Protein AF-A0AAD3R927-F1 (afdb_monomer)

Foldseek 3Di:
DDAPVRLLVVLVVLLVVVPVVVVVCVVPPVPPADPQLVVLVVLLVVLVVLSVVLSVVVVVCVVVVNPDGSVPCVVVSVVSVVSNVVSVVSNVVSVVVSVVVVVVVVVVVVVVVVVVVVVVVVVVVVVVVVVVVVVVVVVVVVVVVVVVVVVVVVVVVVVVVVVD

Sequence (164 aa):
MKNNDQQCPHTLQRLKALEKPVLLVKQKTADQLSPDVNEALEKLNRTVILAGELIKKIMEAHQLNQMVKSSDYKSEFDSLNKSLTDAFVTLSVALHVHQERMLEVQEIKLEEQEKKLGEQEIQLAKQERRLAEQEDKLTEQEDILQRVESKLDNESRAYYCVLQ

pLDDT: mean 86.21, std 11.98, range [38.12, 98.25]

Organism: Lates japonicus (NCBI:txid270547)

InterPro domains:
  IPR036537 Adaptor protein Cbl, N-terminal domain superfamily [G3DSA:1.20.930.20] (1-97)
  IPR054000 Mixed lineage kinase domain-like, N-terminal domain [PF22215] (1-114)
  IPR059179 MLKL-like, MCAfunc domain [cd21037] (1-120)

Mean predicted aligned error: 10.38 Å

Secondary structure (DSSP, 8-state):
---HHHHHHHHHHHHHHHHHHHHHHHHHHTTT--HHHHHHHHHHHHHHHHHHHHHHHHHHHHHTT----TTSSHHHHHHHHHHHHHHHHHHHHHHHHHHHHHHHHHHHHHHHHHHHHHHHHHHHHHHHHHHHHHHHHHHHHHHHHHHHHHHHHHHHHHHHHH--

Radius of gyration: 41.56 Å; Cα contacts (8 Å, |Δi|>4): 44; chains: 1; bounding box: 66×30×132 Å

Nearest PDB structures (foldseek):
  8i21-assembly1_A  TM=3.570E-01  e=4.832E+00  Saccharomyces cerevisiae S288C

Structure (mmCIF, N/CA/C/O backbone):
data_AF-A0AAD3R927-F1
#
_entry.id   AF-A0AAD3R927-F1
#
loop_
_atom_site.group_PDB
_atom_site.id
_atom_site.type_symbol
_atom_site.label_atom_id
_atom_site.label_alt_id
_atom_site.label_comp_id
_atom_site.label_asym_id
_atom_site.label_entity_id
_atom_site.label_seq_id
_atom_site.pdbx_PDB_ins_code
_atom_site.Cartn_x
_atom_site.Cartn_y
_atom_site.Cartn_z
_atom_site.occupancy
_atom_site.B_iso_or_equiv
_atom_site.auth_seq_id
_atom_site.auth_comp_id
_atom_site.auth_asym_id
_atom_site.auth_atom_id
_atom_site.pdbx_PDB_model_num
ATOM 1 N N . MET A 1 1 ? -8.352 7.234 44.963 1.00 38.12 1 MET A N 1
ATOM 2 C CA . MET A 1 1 ? -9.411 6.236 44.689 1.00 38.12 1 MET A CA 1
ATOM 3 C C . MET A 1 1 ? -10.386 6.875 43.713 1.00 38.12 1 MET A C 1
ATOM 5 O O . MET A 1 1 ? -10.922 7.917 44.055 1.00 38.12 1 MET A O 1
ATOM 9 N N . LYS A 1 2 ? -10.528 6.357 42.485 1.00 44.62 2 LYS A N 1
ATOM 10 C CA . LYS A 1 2 ? -11.493 6.900 41.512 1.00 44.62 2 LYS A CA 1
ATOM 11 C C . LYS A 1 2 ? -12.870 6.305 41.828 1.00 44.62 2 LYS A C 1
ATOM 13 O O . LYS A 1 2 ? -12.973 5.087 41.921 1.00 44.62 2 LYS A O 1
ATOM 18 N N . ASN A 1 3 ? -13.872 7.152 42.062 1.00 56.56 3 ASN A N 1
ATOM 19 C CA . ASN A 1 3 ? -15.258 6.729 42.300 1.00 56.56 3 ASN A CA 1
ATOM 20 C C . ASN A 1 3 ? -15.895 6.254 40.976 1.00 56.56 3 ASN A C 1
ATOM 22 O O . ASN A 1 3 ? -15.392 6.610 39.905 1.00 56.56 3 ASN A O 1
ATOM 26 N N . ASN A 1 4 ? -17.015 5.520 41.022 1.00 54.91 4 ASN A N 1
ATOM 27 C CA . ASN A 1 4 ? -17.782 5.149 39.815 1.00 54.91 4 ASN A CA 1
ATOM 28 C C . ASN A 1 4 ? -18.118 6.388 38.961 1.00 54.91 4 ASN A C 1
ATOM 30 O O . ASN A 1 4 ? -18.025 6.343 37.733 1.00 54.91 4 ASN A O 1
ATOM 34 N N . ASP A 1 5 ? -18.363 7.524 39.624 1.00 60.94 5 ASP A N 1
ATOM 35 C CA . ASP A 1 5 ? -18.614 8.839 39.019 1.00 60.94 5 ASP A CA 1
ATOM 36 C C . ASP A 1 5 ? -17.468 9.347 38.129 1.00 60.94 5 ASP A C 1
ATOM 38 O O . ASP A 1 5 ? -17.684 10.197 37.275 1.00 60.94 5 ASP A O 1
ATOM 42 N N . GLN A 1 6 ? -16.243 8.836 38.300 1.00 69.38 6 GLN A N 1
ATOM 43 C CA . GLN A 1 6 ? -15.086 9.168 37.461 1.00 69.38 6 GLN A CA 1
ATOM 44 C C . GLN A 1 6 ? -14.745 8.069 36.442 1.00 69.38 6 GLN A C 1
ATOM 46 O O . GLN A 1 6 ? -14.165 8.375 35.399 1.00 69.38 6 GLN A O 1
ATOM 51 N N . GLN A 1 7 ? -15.094 6.801 36.704 1.00 71.81 7 GLN A N 1
ATOM 52 C CA . GLN A 1 7 ? -14.808 5.686 35.787 1.00 71.81 7 GLN A CA 1
ATOM 53 C C . GLN A 1 7 ? -15.751 5.661 34.575 1.00 71.81 7 GLN A C 1
ATOM 55 O O . GLN A 1 7 ? -15.286 5.421 33.455 1.00 71.81 7 GLN A O 1
ATOM 60 N N . CYS A 1 8 ? -17.034 5.990 34.760 1.00 74.44 8 CYS A N 1
ATOM 61 C CA . CYS A 1 8 ? -17.994 6.106 33.657 1.00 74.44 8 CYS A CA 1
ATOM 62 C C . CYS A 1 8 ? -17.605 7.211 32.652 1.00 74.44 8 CYS A C 1
ATOM 64 O O . CYS A 1 8 ? -17.442 6.891 31.472 1.00 74.44 8 CYS A O 1
ATOM 66 N N . PRO A 1 9 ? -17.367 8.478 33.062 1.00 79.25 9 PRO A N 1
ATOM 67 C CA . PRO A 1 9 ? -16.967 9.533 32.126 1.00 79.25 9 PRO A CA 1
ATOM 68 C C . PRO A 1 9 ? -15.657 9.232 31.396 1.00 79.25 9 PRO A C 1
ATOM 70 O O . PRO A 1 9 ? -15.544 9.501 30.202 1.00 79.25 9 PRO A O 1
ATOM 73 N N . HIS A 1 10 ? -14.683 8.636 32.088 1.00 80.94 10 HIS A N 1
ATOM 74 C CA . HIS A 1 10 ? -13.406 8.257 31.486 1.00 80.94 10 HIS A CA 1
ATOM 75 C C . HIS A 1 10 ? -13.577 7.172 30.414 1.00 80.94 10 HIS A C 1
ATOM 77 O O . HIS A 1 10 ? -13.033 7.284 29.316 1.00 80.94 10 HIS A O 1
ATOM 83 N N . THR A 1 11 ? -14.370 6.137 30.701 1.00 80.19 11 THR A N 1
ATOM 84 C CA . THR A 1 11 ? -14.690 5.086 29.724 1.00 80.19 11 THR A CA 1
ATOM 85 C C . THR A 1 11 ? -15.444 5.676 28.531 1.00 80.19 11 THR A C 1
ATOM 87 O O . THR A 1 11 ? -15.089 5.403 27.388 1.00 80.19 11 THR A O 1
ATOM 90 N N . LEU A 1 12 ? -16.400 6.578 28.773 1.00 81.44 12 LEU A N 1
ATOM 91 C CA . LEU A 1 12 ? -17.144 7.271 27.720 1.00 81.44 12 LEU A CA 1
ATOM 92 C C . LEU A 1 12 ? -16.228 8.109 26.811 1.00 81.44 12 LEU A C 1
ATOM 94 O O . LEU A 1 12 ? -16.381 8.089 25.592 1.00 81.44 12 LEU A O 1
ATOM 98 N N . GLN A 1 13 ? -15.258 8.828 27.384 1.00 85.25 13 GLN A N 1
ATOM 99 C CA . GLN A 1 13 ? -14.263 9.578 26.612 1.00 85.25 13 GLN A CA 1
ATOM 100 C C . GLN A 1 13 ? -13.411 8.657 25.733 1.00 85.25 13 GLN A C 1
ATOM 102 O O . GLN A 1 13 ? -13.182 8.980 24.568 1.00 85.25 13 GLN A O 1
ATOM 107 N N . ARG A 1 14 ? -12.983 7.499 26.254 1.00 85.00 14 ARG A N 1
ATOM 108 C CA . ARG A 1 14 ? -12.236 6.502 25.469 1.00 85.00 14 ARG A CA 1
ATOM 109 C C . ARG A 1 14 ? -13.072 5.950 24.317 1.00 85.00 14 ARG A C 1
ATOM 111 O O . ARG A 1 14 ? -12.576 5.887 23.199 1.00 85.00 14 ARG A O 1
ATOM 118 N N . LEU A 1 15 ? -14.340 5.618 24.561 1.00 86.00 15 LEU A N 1
ATOM 119 C CA . LEU A 1 15 ? -15.257 5.154 23.515 1.00 86.00 15 LEU A CA 1
ATOM 120 C C . LEU A 1 15 ? -15.453 6.214 22.421 1.00 86.00 15 LEU A C 1
ATOM 122 O O . LEU A 1 15 ? -15.347 5.897 21.240 1.00 86.00 15 LEU A O 1
ATOM 126 N N . LYS A 1 16 ? -15.632 7.488 22.797 1.00 86.38 16 LYS A N 1
ATOM 127 C CA . LYS A 1 16 ? -15.696 8.603 21.834 1.00 86.38 16 LYS A CA 1
ATOM 128 C C . LYS A 1 16 ? -14.406 8.761 21.028 1.00 86.38 16 LYS A C 1
ATOM 130 O O . LYS A 1 16 ? -14.454 9.068 19.842 1.00 86.38 16 LYS A O 1
ATOM 135 N N . ALA A 1 17 ? -13.245 8.555 21.646 1.00 86.19 17 ALA A N 1
ATOM 136 C CA . ALA A 1 17 ? -11.967 8.625 20.942 1.00 86.19 17 ALA A CA 1
ATOM 137 C C . ALA A 1 17 ? -11.801 7.497 19.906 1.00 86.19 17 ALA A C 1
ATOM 139 O O . ALA A 1 17 ? -11.157 7.716 18.883 1.00 86.19 17 ALA A O 1
ATOM 140 N N . LEU A 1 18 ? -12.403 6.324 20.142 1.00 86.25 18 LEU A N 1
ATOM 141 C CA . LEU A 1 18 ? -12.379 5.176 19.224 1.00 86.25 18 LEU A CA 1
ATOM 142 C C . LEU A 1 18 ? -13.294 5.346 18.004 1.00 86.25 18 LEU A C 1
ATOM 144 O O . LEU A 1 18 ? -13.059 4.718 16.974 1.00 86.25 18 LEU A O 1
ATOM 148 N N . GLU A 1 19 ? -14.298 6.218 18.083 1.00 85.94 19 GLU A N 1
ATOM 149 C CA . GLU A 1 19 ? -15.268 6.440 17.009 1.00 85.94 19 GLU A CA 1
ATOM 150 C C . GLU A 1 19 ? -14.600 6.922 15.712 1.00 85.94 19 GLU A C 1
ATOM 152 O O . GLU A 1 19 ? -14.816 6.349 14.644 1.00 85.94 19 GLU A O 1
ATOM 157 N N . LYS A 1 20 ? -13.726 7.934 15.805 1.00 85.56 20 LYS A N 1
ATOM 158 C CA . LYS A 1 20 ? -13.037 8.499 14.633 1.00 85.56 20 LYS A CA 1
ATOM 159 C C . LYS A 1 20 ? -12.143 7.469 13.919 1.00 85.56 20 LYS A C 1
ATOM 161 O O . LYS A 1 20 ? -12.322 7.302 12.713 1.00 85.56 20 LYS A O 1
ATOM 166 N N . PRO A 1 21 ? -11.216 6.761 14.601 1.00 82.19 21 PRO A N 1
ATOM 167 C CA . PRO A 1 21 ? -10.418 5.709 13.973 1.00 82.19 21 PRO A CA 1
ATOM 168 C C . PRO A 1 21 ? -11.265 4.616 13.316 1.00 82.19 21 PRO A C 1
ATOM 170 O O . PRO A 1 21 ? -11.000 4.252 12.174 1.00 82.19 21 PRO A O 1
ATOM 173 N N . VAL A 1 22 ? -12.311 4.125 13.989 1.00 83.50 22 VAL A N 1
ATOM 174 C CA . VAL A 1 22 ? -13.161 3.048 13.453 1.00 83.50 22 VAL A CA 1
ATOM 175 C C . VAL A 1 22 ? -13.932 3.501 12.209 1.00 83.50 22 VAL A C 1
ATOM 177 O O . VAL A 1 22 ? -14.042 2.742 11.246 1.00 83.50 22 VAL A O 1
ATOM 180 N N . LEU A 1 23 ? -14.425 4.744 12.180 1.00 84.94 23 LEU A N 1
ATOM 181 C CA . LEU A 1 23 ? -15.083 5.307 10.995 1.00 84.94 23 LEU A CA 1
ATOM 182 C C . LEU A 1 23 ? -14.130 5.423 9.804 1.00 84.94 23 LEU A C 1
ATOM 184 O O . LEU A 1 23 ? -14.507 5.066 8.687 1.00 84.94 23 LEU A O 1
ATOM 188 N N . LEU A 1 24 ? -12.895 5.870 10.039 1.00 82.38 24 LEU A N 1
ATOM 189 C CA . LEU A 1 24 ? -11.874 5.951 8.993 1.00 82.38 24 LEU A CA 1
ATOM 190 C C . LEU A 1 24 ? -11.563 4.569 8.407 1.00 82.38 24 LEU A C 1
ATOM 192 O O . LEU A 1 24 ? -11.492 4.427 7.187 1.00 82.38 24 LEU A O 1
ATOM 196 N N . VAL A 1 25 ? -11.451 3.546 9.259 1.00 81.62 25 VAL A N 1
ATOM 197 C CA . VAL A 1 25 ? -11.241 2.155 8.827 1.00 81.62 25 VAL A CA 1
ATOM 198 C C . VAL A 1 25 ? -12.453 1.609 8.060 1.00 81.62 25 VAL A C 1
ATOM 200 O O . VAL A 1 25 ? -12.283 0.851 7.113 1.00 81.62 25 VAL A O 1
ATOM 203 N N . LYS A 1 26 ? -13.686 2.014 8.374 1.00 77.75 26 LYS A N 1
ATOM 204 C CA . LYS A 1 26 ? -14.848 1.632 7.550 1.00 77.75 26 LYS A CA 1
ATOM 205 C C . LYS A 1 26 ? -14.847 2.298 6.173 1.00 77.75 26 LYS A C 1
ATOM 207 O O . LYS A 1 26 ? -15.169 1.644 5.188 1.00 77.75 26 LYS A O 1
ATOM 212 N N . GLN A 1 27 ? -14.497 3.581 6.096 1.00 76.31 27 GLN A N 1
ATOM 213 C CA . GLN A 1 27 ? -14.576 4.357 4.852 1.00 76.31 27 GLN A CA 1
ATOM 214 C C . GLN A 1 27 ? -13.477 4.018 3.844 1.00 76.31 27 GLN A C 1
ATOM 216 O O . GLN A 1 27 ? -13.733 4.023 2.645 1.00 76.31 27 GLN A O 1
ATOM 221 N N . LYS A 1 28 ? -12.254 3.745 4.309 1.00 67.56 28 LYS A N 1
ATOM 222 C CA . LYS A 1 28 ? -11.109 3.503 3.418 1.00 67.56 28 LYS A CA 1
ATOM 223 C C . LYS A 1 28 ? -11.011 2.073 2.886 1.00 67.56 28 LYS A C 1
ATOM 225 O O . LYS A 1 28 ? -10.191 1.838 2.006 1.00 67.56 28 LYS A O 1
ATOM 230 N N . THR A 1 29 ? -11.778 1.124 3.428 1.00 60.84 29 THR A N 1
ATOM 231 C CA . THR A 1 29 ? -11.258 -0.252 3.493 1.00 60.84 29 THR A CA 1
ATOM 232 C C . THR A 1 29 ? -12.295 -1.377 3.400 1.00 60.84 29 THR A C 1
ATOM 234 O O . THR A 1 29 ? -11.923 -2.535 3.542 1.00 60.84 29 THR A O 1
ATOM 237 N N . ALA A 1 30 ? -13.572 -1.103 3.109 1.00 54.62 30 ALA A N 1
ATOM 238 C CA . ALA A 1 30 ? -14.620 -2.138 3.137 1.00 54.62 30 ALA A CA 1
ATOM 239 C C . ALA A 1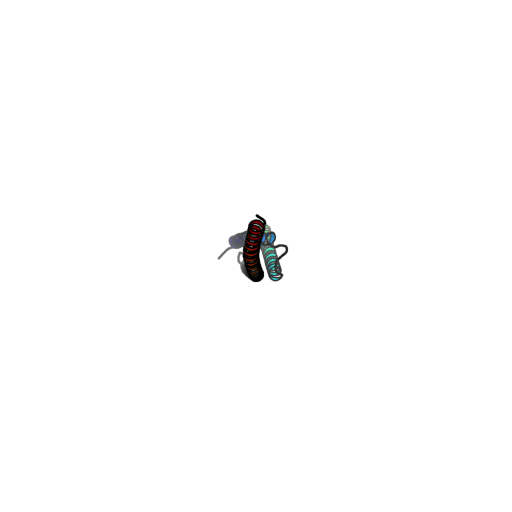 30 ? -14.344 -3.380 2.250 1.00 54.62 30 ALA A C 1
ATOM 241 O O . ALA A 1 30 ? -14.744 -4.474 2.635 1.00 54.62 30 ALA A O 1
ATOM 242 N N . ASP A 1 31 ? -13.586 -3.242 1.154 1.00 59.28 31 ASP A N 1
ATOM 243 C CA . ASP A 1 31 ? -13.359 -4.331 0.187 1.00 59.28 31 ASP A CA 1
ATOM 244 C C . ASP A 1 31 ? -11.925 -4.916 0.186 1.00 59.28 31 ASP A C 1
ATOM 246 O O . ASP A 1 31 ? -11.620 -5.788 -0.625 1.00 59.28 31 ASP A O 1
ATOM 250 N N . GLN A 1 32 ? -11.019 -4.458 1.066 1.00 71.31 32 GLN A N 1
ATOM 251 C CA . GLN A 1 32 ? -9.591 -4.860 1.046 1.00 71.31 32 GLN A CA 1
ATOM 252 C C . GLN A 1 32 ? -8.989 -5.242 2.409 1.00 71.31 32 GLN A C 1
ATOM 254 O O . GLN A 1 32 ? -7.806 -5.580 2.476 1.00 71.31 32 GLN A O 1
ATOM 259 N N . LEU A 1 33 ? -9.759 -5.208 3.501 1.00 77.81 33 LEU A N 1
ATOM 260 C CA . LEU A 1 33 ? -9.221 -5.536 4.826 1.00 77.81 33 LEU A CA 1
ATOM 261 C C . LEU A 1 33 ? -8.783 -6.995 4.929 1.00 77.81 33 LEU A C 1
ATOM 263 O O . LEU A 1 33 ? -9.501 -7.908 4.516 1.00 77.81 33 LEU A O 1
ATOM 267 N N . SER A 1 34 ? -7.618 -7.212 5.550 1.00 84.38 34 SER A N 1
ATOM 268 C CA . SER A 1 34 ? -7.177 -8.568 5.865 1.00 84.38 34 SER A CA 1
ATOM 269 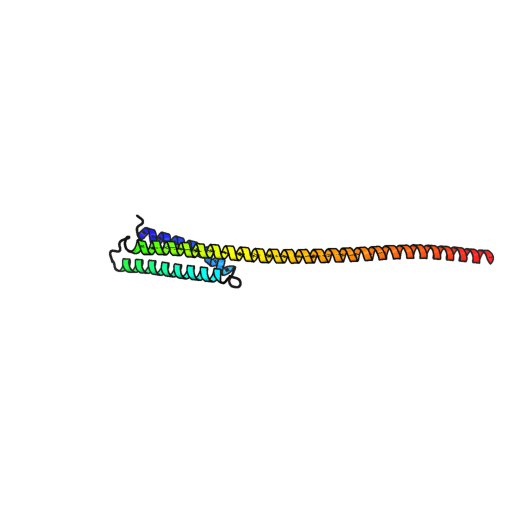C C . SER A 1 34 ? -8.129 -9.225 6.879 1.00 84.38 34 SER A C 1
ATOM 271 O O . SER A 1 34 ? -8.745 -8.529 7.699 1.00 84.38 34 SER A O 1
ATOM 273 N N . PRO A 1 35 ? -8.223 -10.567 6.875 1.00 87.12 35 PRO A N 1
ATOM 274 C CA . PRO A 1 35 ? -8.957 -11.311 7.895 1.00 87.12 35 PRO A CA 1
ATOM 275 C C . PRO A 1 35 ? -8.555 -10.921 9.324 1.00 87.12 35 PRO A C 1
ATOM 277 O O . PRO A 1 35 ? -9.426 -10.784 10.178 1.00 87.12 35 PRO A O 1
ATOM 280 N N . ASP A 1 36 ? -7.267 -10.654 9.559 1.00 87.69 36 ASP A N 1
ATOM 281 C CA . ASP A 1 36 ? -6.731 -10.282 10.875 1.00 87.69 36 ASP A CA 1
ATOM 282 C C . ASP A 1 36 ? -7.264 -8.921 11.351 1.00 87.69 36 ASP A C 1
ATOM 284 O O . ASP A 1 36 ? -7.603 -8.751 12.524 1.00 87.69 36 ASP A O 1
ATOM 288 N N . VAL A 1 37 ? -7.388 -7.945 10.439 1.00 89.12 37 VAL A N 1
ATOM 289 C CA . VAL A 1 37 ? -7.966 -6.631 10.768 1.00 89.12 37 VAL A CA 1
ATOM 290 C C . VAL A 1 37 ? -9.456 -6.762 11.070 1.00 89.12 37 VAL A C 1
ATOM 292 O O . VAL A 1 37 ? -9.942 -6.158 12.028 1.00 89.12 37 VAL A O 1
ATOM 295 N N . ASN A 1 38 ? -10.176 -7.578 10.297 1.00 88.19 38 ASN A N 1
ATOM 296 C CA . ASN A 1 38 ? -11.593 -7.846 10.538 1.00 88.19 38 ASN A CA 1
ATOM 297 C C . ASN A 1 38 ? -11.813 -8.554 11.882 1.00 88.19 38 ASN A C 1
ATOM 299 O O . ASN A 1 38 ? -12.692 -8.159 12.646 1.00 88.19 38 ASN A O 1
ATOM 303 N N . GLU A 1 39 ? -10.978 -9.536 12.228 1.00 90.69 39 GLU A N 1
ATOM 304 C CA . GLU A 1 39 ? -11.029 -10.199 13.533 1.00 90.69 39 GLU A CA 1
ATOM 305 C C . GLU A 1 39 ? -10.757 -9.212 14.681 1.00 90.69 39 GLU A C 1
ATOM 307 O O . GLU A 1 39 ? -11.456 -9.222 15.701 1.00 90.69 39 GLU A O 1
ATOM 312 N N . ALA A 1 40 ? -9.773 -8.323 14.523 1.00 90.62 40 ALA A N 1
ATOM 313 C CA . ALA A 1 40 ? -9.462 -7.304 15.520 1.00 90.62 40 ALA A CA 1
ATOM 314 C C . ALA A 1 40 ? -10.593 -6.268 15.682 1.00 90.62 40 ALA A C 1
ATOM 316 O O . ALA A 1 40 ? -10.915 -5.880 16.808 1.00 90.62 40 ALA A O 1
ATOM 317 N N . LEU A 1 41 ? -11.237 -5.860 14.582 1.00 90.06 41 LEU A N 1
ATOM 318 C CA . LEU A 1 41 ? -12.419 -4.991 14.600 1.00 90.06 41 LEU A CA 1
ATOM 319 C C . LEU A 1 41 ? -13.599 -5.653 15.314 1.00 90.06 41 LEU A C 1
ATOM 321 O O . LEU A 1 41 ? -14.244 -5.011 16.142 1.00 90.06 41 LEU A O 1
ATOM 325 N N . GLU A 1 42 ? -13.856 -6.933 15.049 1.00 89.94 42 GLU A N 1
ATOM 326 C CA . GLU A 1 42 ? -14.898 -7.708 15.729 1.00 89.94 42 GLU A CA 1
ATOM 327 C C . GLU A 1 42 ? -14.638 -7.806 17.240 1.00 89.94 42 GLU A C 1
ATOM 329 O O . GLU A 1 42 ? -15.541 -7.577 18.050 1.00 89.94 42 GLU A O 1
ATOM 334 N N . LYS A 1 43 ? -13.390 -8.069 17.652 1.00 91.50 43 LYS A N 1
ATOM 335 C CA . LYS A 1 43 ? -12.995 -8.072 19.075 1.00 91.50 43 LYS A CA 1
ATOM 336 C C . LYS A 1 43 ? -13.200 -6.705 19.733 1.00 91.50 43 LYS A C 1
ATOM 338 O O . LYS A 1 43 ? -13.716 -6.634 20.855 1.00 91.50 43 LYS A O 1
ATOM 343 N N . LEU A 1 44 ? -12.848 -5.620 19.041 1.00 91.69 44 LEU A N 1
ATOM 344 C CA . LEU A 1 44 ? -13.081 -4.262 19.530 1.00 91.69 44 LEU A CA 1
ATOM 345 C C . LEU A 1 44 ? -14.581 -3.974 19.665 1.00 91.69 44 LEU A C 1
ATOM 347 O O . LEU A 1 44 ? -15.009 -3.489 20.710 1.00 91.69 44 LEU A O 1
ATOM 351 N N . ASN A 1 45 ? -15.383 -4.337 18.662 1.00 90.50 45 ASN A N 1
ATOM 352 C CA . ASN A 1 45 ? -16.833 -4.149 18.664 1.00 90.50 45 ASN A CA 1
ATOM 353 C C . ASN A 1 45 ? -17.497 -4.867 19.851 1.00 90.50 45 ASN A C 1
ATOM 355 O O . ASN A 1 45 ? -18.247 -4.253 20.608 1.00 90.50 45 ASN A O 1
ATOM 359 N N . ARG A 1 46 ? -17.141 -6.136 20.093 1.00 91.44 46 ARG A N 1
ATOM 360 C CA . ARG A 1 46 ? -17.617 -6.895 21.266 1.00 91.44 46 ARG A CA 1
ATOM 361 C C . ARG A 1 46 ? -17.269 -6.198 22.579 1.00 91.44 46 ARG A C 1
ATOM 363 O O . ARG A 1 46 ? -18.114 -6.089 23.460 1.00 91.44 46 ARG A O 1
ATOM 370 N N . THR A 1 47 ? -16.048 -5.683 22.699 1.00 90.38 47 THR A N 1
ATOM 371 C CA . THR A 1 47 ? -15.608 -4.982 23.915 1.00 90.38 47 THR A CA 1
ATOM 372 C C . THR A 1 47 ? -16.365 -3.668 24.128 1.00 90.38 47 THR A C 1
ATOM 374 O O . THR A 1 47 ? -16.711 -3.325 25.258 1.00 90.38 47 THR A O 1
ATOM 377 N N . VAL A 1 48 ? -16.667 -2.938 23.052 1.00 89.25 48 VAL A N 1
ATOM 378 C CA . VAL A 1 48 ? -17.484 -1.716 23.105 1.00 89.25 48 VAL A CA 1
ATOM 379 C C . VAL A 1 48 ? -18.927 -2.027 23.517 1.00 89.25 48 VAL A C 1
ATOM 381 O O . VAL A 1 48 ? -19.493 -1.291 24.325 1.00 89.25 48 VAL A O 1
ATOM 384 N N . ILE A 1 49 ? -19.506 -3.131 23.032 1.00 89.56 49 ILE A N 1
ATOM 385 C CA . ILE A 1 49 ? -20.839 -3.593 23.451 1.00 89.56 49 ILE A CA 1
ATOM 386 C C . ILE A 1 49 ? -20.850 -3.899 24.955 1.00 89.56 49 ILE A C 1
ATOM 388 O O . ILE A 1 49 ? -21.686 -3.352 25.675 1.00 89.56 49 ILE A O 1
ATOM 392 N N . LEU A 1 50 ? -19.866 -4.662 25.449 1.00 89.81 50 LEU A N 1
ATOM 393 C CA . LEU A 1 50 ? -19.715 -4.951 26.883 1.00 89.81 50 LEU A CA 1
ATOM 394 C C . LEU A 1 50 ? -19.571 -3.670 27.723 1.00 89.81 50 LEU A C 1
ATOM 396 O O . LEU A 1 50 ? -20.125 -3.575 28.818 1.00 89.81 50 LEU A O 1
ATOM 400 N N . ALA A 1 51 ? -18.865 -2.655 27.209 1.00 88.38 51 ALA A N 1
ATOM 401 C CA . ALA A 1 51 ? -18.766 -1.355 27.870 1.00 88.38 51 ALA A CA 1
ATOM 402 C C . ALA A 1 51 ? -20.132 -0.667 28.004 1.00 88.38 51 ALA A C 1
ATOM 404 O O . ALA A 1 51 ? -20.449 -0.116 29.060 1.00 88.38 51 ALA A O 1
ATOM 405 N N . GLY A 1 52 ? -20.942 -0.703 26.942 1.00 87.00 52 GLY A N 1
ATOM 406 C CA . GLY A 1 52 ? -22.296 -0.151 26.943 1.00 87.00 52 GLY A CA 1
ATOM 407 C C . GLY A 1 52 ? -23.220 -0.865 27.930 1.00 87.00 52 GLY A C 1
ATOM 408 O O . GLY A 1 52 ? -23.945 -0.207 28.676 1.00 87.00 52 GLY A O 1
ATOM 409 N N . GLU A 1 53 ? -23.152 -2.196 27.987 1.00 88.69 53 GLU A N 1
ATOM 410 C CA . GLU A 1 53 ? -23.923 -3.015 28.930 1.00 88.69 53 GLU A CA 1
ATOM 411 C C . GLU A 1 53 ? -23.553 -2.719 30.389 1.00 88.69 53 GLU A C 1
ATOM 413 O O . GLU A 1 53 ? -24.443 -2.538 31.223 1.00 88.69 53 GLU A O 1
ATOM 418 N N . LEU A 1 54 ? -22.256 -2.589 30.694 1.00 86.19 54 LEU A N 1
ATOM 419 C CA . LEU A 1 54 ? -21.785 -2.241 32.037 1.00 86.19 54 LEU A CA 1
ATOM 420 C C . LEU A 1 54 ? -22.290 -0.858 32.476 1.00 86.19 54 LEU A C 1
ATOM 422 O O . LEU A 1 54 ? -22.793 -0.701 33.589 1.00 86.19 54 LEU A O 1
ATOM 426 N N . ILE A 1 55 ? -22.201 0.141 31.592 1.00 83.56 55 ILE A N 1
ATOM 427 C CA . ILE A 1 55 ? -22.705 1.495 31.869 1.00 83.56 55 ILE A CA 1
ATOM 428 C C . ILE A 1 55 ? -24.219 1.462 32.110 1.00 83.56 55 ILE A C 1
ATOM 430 O O . ILE A 1 55 ? -24.697 2.067 33.071 1.00 83.56 55 ILE A O 1
ATOM 434 N N . LYS A 1 56 ? -24.971 0.719 31.288 1.00 86.25 56 LYS A N 1
ATOM 435 C CA . LYS A 1 56 ? -26.423 0.562 31.441 1.00 86.25 56 LYS A CA 1
ATOM 436 C C . LYS A 1 56 ? -26.786 -0.062 32.792 1.00 86.25 56 LYS A C 1
ATOM 438 O O . LYS A 1 56 ? -27.623 0.489 33.502 1.00 86.25 56 LYS A O 1
ATOM 443 N N . LYS A 1 57 ? -26.102 -1.142 33.186 1.00 85.00 57 LYS A N 1
ATOM 444 C CA . LYS A 1 57 ? -26.298 -1.823 34.478 1.00 85.00 57 LYS A CA 1
ATOM 445 C C . LYS A 1 57 ? -26.085 -0.879 35.666 1.00 85.00 57 LYS A C 1
ATOM 447 O O . LYS A 1 57 ? -26.864 -0.889 36.615 1.00 85.00 57 LYS A O 1
ATOM 452 N N . ILE A 1 58 ? -25.061 -0.025 35.607 1.00 80.19 58 ILE A N 1
ATOM 453 C CA . ILE A 1 58 ? -24.789 0.969 36.658 1.00 80.19 58 ILE A CA 1
ATOM 454 C C . ILE A 1 58 ? -25.889 2.033 36.711 1.00 80.19 58 ILE A C 1
ATOM 456 O O . ILE A 1 58 ? -26.332 2.402 37.799 1.00 80.19 58 ILE A O 1
ATOM 460 N N . MET A 1 59 ? -26.349 2.513 35.552 1.00 78.38 59 MET A N 1
ATOM 461 C CA . MET A 1 59 ? -27.439 3.489 35.478 1.00 78.38 59 MET A CA 1
ATOM 462 C C . MET A 1 59 ? -28.744 2.933 36.061 1.00 78.38 59 MET A C 1
ATOM 464 O O . MET A 1 59 ? -29.411 3.629 36.823 1.00 78.38 59 MET A O 1
ATOM 468 N N . GLU A 1 60 ? -29.088 1.682 35.752 1.00 83.06 60 GLU A N 1
ATOM 469 C CA . GLU A 1 60 ? -30.272 1.001 36.294 1.00 83.06 60 GLU A CA 1
ATOM 470 C C . GLU A 1 60 ? -30.168 0.802 37.813 1.00 83.06 60 GLU A C 1
ATOM 472 O O . GLU A 1 60 ? -31.106 1.112 38.548 1.00 83.06 60 GLU A O 1
ATOM 477 N N . ALA A 1 61 ? -29.009 0.364 38.314 1.00 78.62 61 ALA A N 1
ATOM 478 C CA . ALA A 1 61 ? -28.786 0.198 39.751 1.00 78.62 61 ALA A CA 1
ATOM 479 C C . ALA A 1 61 ? -28.909 1.530 40.518 1.00 78.62 61 ALA A C 1
ATOM 481 O O . ALA A 1 61 ? -29.477 1.570 41.611 1.00 78.62 61 ALA A O 1
ATOM 482 N N . HIS A 1 62 ? -28.445 2.632 39.919 1.00 73.06 62 HIS A N 1
ATOM 483 C CA . HIS A 1 62 ? -28.616 3.976 40.469 1.00 73.06 62 HIS A CA 1
ATOM 484 C C . HIS A 1 62 ? -30.091 4.426 40.469 1.00 73.06 62 HIS A C 1
ATOM 486 O O . HIS A 1 62 ? -30.546 5.036 41.433 1.00 73.06 62 HIS A O 1
ATOM 492 N N . GLN A 1 63 ? -30.864 4.114 39.420 1.00 72.94 63 GLN A N 1
ATOM 493 C CA . GLN A 1 63 ? -32.303 4.428 39.351 1.00 72.94 63 GLN A CA 1
ATOM 494 C C . GLN A 1 63 ? -33.131 3.676 40.401 1.00 72.94 63 GLN A C 1
ATOM 496 O O . GLN A 1 63 ? -34.117 4.210 40.903 1.00 72.94 63 GLN A O 1
ATOM 501 N N . LEU A 1 64 ? -32.719 2.460 40.764 1.00 77.06 64 LEU A N 1
ATOM 502 C CA . LEU A 1 64 ? -33.378 1.651 41.792 1.00 77.06 64 LEU A CA 1
ATOM 503 C C . LEU A 1 64 ? -33.038 2.087 43.233 1.00 77.06 64 LEU A C 1
ATOM 505 O O . LEU A 1 64 ? -33.383 1.370 44.171 1.00 77.06 64 LEU A O 1
ATOM 509 N N . ASN A 1 65 ? -32.363 3.232 43.430 1.00 65.50 65 ASN A N 1
ATOM 510 C CA . ASN A 1 65 ? -31.857 3.712 44.727 1.00 65.50 65 ASN A CA 1
ATOM 511 C C . ASN A 1 65 ? -31.040 2.654 45.493 1.00 65.50 65 ASN A C 1
ATOM 513 O O . ASN A 1 65 ? -30.933 2.705 46.722 1.00 65.50 65 ASN A O 1
ATOM 517 N N . GLN A 1 66 ? -30.453 1.680 44.787 1.00 65.69 66 GLN A N 1
ATOM 518 C CA . GLN A 1 66 ? -29.528 0.752 45.415 1.00 65.69 66 GLN A CA 1
ATOM 519 C C . GLN A 1 66 ? -28.263 1.522 45.781 1.00 65.69 66 GLN A C 1
ATOM 521 O O . GLN A 1 66 ? -27.729 2.298 44.987 1.00 65.69 66 GLN A O 1
ATOM 526 N N . MET A 1 67 ? -27.780 1.313 47.004 1.00 57.09 67 MET A N 1
ATOM 527 C CA . MET A 1 67 ? -26.560 1.939 47.500 1.00 57.09 67 MET A CA 1
ATOM 528 C C . MET A 1 67 ? -25.345 1.274 46.836 1.00 57.09 67 MET A C 1
ATOM 530 O O . MET A 1 67 ? -24.682 0.429 47.427 1.00 57.09 67 MET A O 1
ATOM 534 N N . VAL A 1 68 ? -25.089 1.625 45.576 1.00 63.19 68 VAL A N 1
ATOM 535 C CA . VAL A 1 68 ? -23.958 1.128 44.791 1.00 63.19 68 VAL A CA 1
ATOM 536 C C . VAL A 1 68 ? -22.683 1.798 45.286 1.00 63.19 68 VAL A C 1
ATOM 538 O O . VAL A 1 68 ? -22.504 3.009 45.131 1.00 63.19 68 VAL A O 1
ATOM 541 N N . LYS A 1 69 ? -21.766 1.022 45.864 1.00 63.72 69 LYS A N 1
ATOM 542 C CA . LYS A 1 69 ? -20.444 1.532 46.230 1.00 63.72 69 LYS A CA 1
ATOM 543 C C . LYS A 1 69 ? -19.525 1.478 45.015 1.00 63.72 69 LYS A C 1
ATOM 545 O O . LYS A 1 69 ? -19.638 0.618 44.144 1.00 63.72 69 LYS A O 1
ATOM 550 N N . SER A 1 70 ? -18.543 2.374 44.970 1.00 57.47 70 SER A N 1
ATOM 551 C CA . SER A 1 70 ? -17.526 2.345 43.911 1.00 57.47 70 SER A CA 1
ATOM 552 C C . SER A 1 70 ? -16.603 1.139 43.943 1.00 57.47 70 SER A C 1
ATOM 554 O O . SER A 1 70 ? -15.943 0.841 42.953 1.00 57.47 70 SER A O 1
ATOM 556 N N . SER A 1 71 ? -16.582 0.406 45.054 1.00 64.19 71 SER A N 1
ATOM 557 C CA . SER A 1 71 ? -15.940 -0.902 45.136 1.00 64.19 71 SER A CA 1
ATOM 558 C C . SER A 1 71 ? -16.594 -1.945 44.235 1.00 64.19 71 SER A C 1
ATOM 560 O O . SER A 1 71 ? -15.897 -2.846 43.779 1.00 64.19 71 SER A O 1
ATOM 562 N N . ASP A 1 72 ? -17.895 -1.821 43.971 1.00 72.25 72 ASP A N 1
ATOM 563 C CA . ASP A 1 72 ? -18.707 -2.940 43.483 1.00 72.25 72 ASP A CA 1
ATOM 564 C C . ASP A 1 72 ? -18.473 -3.214 41.992 1.00 72.25 72 ASP A C 1
ATOM 566 O O . ASP A 1 72 ? -18.587 -4.352 41.551 1.00 72.25 72 ASP A O 1
ATOM 570 N N . TYR A 1 73 ? -18.060 -2.190 41.235 1.00 75.44 73 TYR A N 1
ATOM 571 C CA . TYR A 1 73 ? -17.815 -2.274 39.788 1.00 75.44 73 TYR A CA 1
ATOM 572 C C . TYR A 1 73 ? -16.359 -2.022 39.389 1.00 75.44 73 TYR A C 1
ATOM 574 O O . TYR A 1 73 ? -16.014 -2.075 38.209 1.00 75.44 73 TYR A O 1
ATOM 582 N N . LYS A 1 74 ? -15.474 -1.760 40.357 1.00 79.88 74 LYS A N 1
ATOM 583 C CA . LYS A 1 74 ? -14.086 -1.376 40.079 1.00 79.88 74 LYS A CA 1
ATOM 584 C C . LYS A 1 74 ? -13.334 -2.441 39.274 1.00 79.88 74 LYS A C 1
ATOM 586 O O . LYS A 1 74 ? -12.664 -2.105 38.303 1.00 79.88 74 LYS A O 1
ATOM 591 N N . SER A 1 75 ? -13.450 -3.712 39.660 1.00 82.62 75 SER A N 1
ATOM 592 C CA . SER A 1 75 ? -12.801 -4.831 38.962 1.00 82.62 75 SER A CA 1
ATOM 593 C C . SER A 1 75 ? -13.375 -5.055 37.560 1.00 82.62 75 SER A C 1
ATOM 595 O O . SER A 1 75 ? -12.617 -5.354 36.638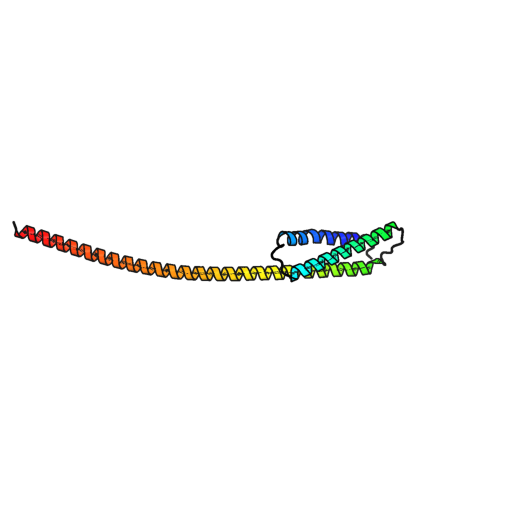 1.00 82.62 75 SER A O 1
ATOM 597 N N . GLU A 1 76 ? -14.687 -4.866 37.382 1.00 84.69 76 GLU A N 1
ATOM 598 C CA . GLU A 1 76 ? -15.357 -4.936 36.078 1.00 84.69 76 GLU A CA 1
ATOM 599 C C . GLU A 1 76 ? -14.829 -3.833 35.146 1.00 84.69 76 GLU A C 1
ATOM 601 O O . GLU A 1 76 ? -14.435 -4.119 34.015 1.00 84.69 76 GLU A O 1
ATOM 606 N N . PHE A 1 77 ? -14.703 -2.596 35.639 1.00 83.62 77 PHE A N 1
ATOM 607 C CA . PHE A 1 77 ? -14.099 -1.497 34.882 1.00 83.62 77 PHE A CA 1
ATOM 608 C C . PHE A 1 77 ? -12.614 -1.693 34.603 1.00 83.62 77 PHE A C 1
ATOM 610 O O . PHE A 1 77 ? -12.158 -1.338 33.517 1.00 83.62 77 PHE A O 1
ATOM 617 N N . ASP A 1 78 ? -11.837 -2.214 35.549 1.00 85.81 78 ASP A N 1
ATOM 618 C CA . ASP A 1 78 ? -10.410 -2.466 35.340 1.00 85.81 78 ASP A CA 1
ATOM 619 C C . ASP A 1 78 ? -10.213 -3.549 34.259 1.00 85.81 78 ASP A C 1
ATOM 621 O O . ASP A 1 78 ? -9.410 -3.370 33.339 1.00 85.81 78 ASP A O 1
ATOM 625 N N . SER A 1 79 ? -11.020 -4.617 34.298 1.00 89.12 79 SER A N 1
ATOM 626 C CA . SER A 1 79 ? -11.055 -5.670 33.272 1.00 89.12 79 SER A CA 1
ATOM 627 C C . SER A 1 79 ? -11.491 -5.138 31.903 1.00 89.12 79 SER A C 1
ATOM 629 O O . SER A 1 79 ? -10.843 -5.406 30.886 1.00 89.12 79 SER A O 1
ATOM 631 N N . LEU A 1 80 ? -12.543 -4.315 31.868 1.00 89.38 80 LEU A N 1
ATOM 632 C CA . LEU A 1 80 ? -13.027 -3.677 30.648 1.00 89.38 80 LEU A CA 1
ATOM 633 C C . LEU A 1 80 ? -11.980 -2.732 30.054 1.00 89.38 80 LEU A C 1
ATOM 635 O O . LEU A 1 80 ? -11.729 -2.753 28.854 1.00 89.38 80 LEU A O 1
ATOM 639 N N . ASN A 1 81 ? -11.344 -1.909 30.887 1.00 87.38 81 ASN A N 1
ATOM 640 C CA . ASN A 1 81 ? -10.320 -0.969 30.445 1.00 87.38 81 ASN A CA 1
ATOM 641 C C . ASN A 1 81 ? -9.102 -1.684 29.873 1.00 87.38 81 ASN A C 1
ATOM 643 O O . ASN A 1 81 ? -8.533 -1.183 28.902 1.00 87.38 81 ASN A O 1
ATOM 647 N N . LYS A 1 82 ? -8.712 -2.819 30.465 1.00 90.50 82 LYS A N 1
ATOM 648 C CA . LYS A 1 82 ? -7.661 -3.684 29.932 1.00 90.50 82 LYS A CA 1
ATOM 649 C C . LYS A 1 82 ? -8.081 -4.274 28.588 1.00 90.50 82 LYS A C 1
ATOM 651 O O . LYS A 1 82 ? -7.369 -4.088 27.611 1.00 90.50 82 LYS A O 1
ATOM 656 N N . SER A 1 83 ? -9.277 -4.853 28.513 1.00 91.50 83 SER A N 1
ATOM 657 C CA . SER A 1 83 ? -9.814 -5.440 27.278 1.00 91.50 83 SER A CA 1
ATOM 658 C C . SER A 1 83 ? -9.929 -4.414 26.143 1.00 91.50 83 SER A C 1
ATOM 660 O O . SER A 1 83 ? -9.579 -4.714 25.006 1.00 91.50 83 SER A O 1
ATOM 662 N N . LEU A 1 84 ? -10.349 -3.177 26.441 1.00 89.62 84 LEU A N 1
ATOM 663 C CA . LEU A 1 84 ? -10.397 -2.076 25.469 1.00 89.62 84 LEU A CA 1
ATOM 664 C C . LEU A 1 84 ? -9.002 -1.710 24.957 1.00 89.62 84 LEU A C 1
ATOM 666 O O . LEU A 1 84 ? -8.835 -1.471 23.763 1.00 89.62 84 LEU A O 1
ATOM 670 N N . THR A 1 85 ? -8.008 -1.651 25.848 1.00 90.88 85 THR A N 1
ATOM 671 C CA . THR A 1 85 ? -6.614 -1.411 25.455 1.00 90.88 85 THR A CA 1
ATOM 672 C C . THR A 1 85 ? -6.101 -2.546 24.576 1.00 90.88 85 THR A C 1
ATOM 674 O O . THR A 1 85 ? -5.575 -2.276 23.502 1.00 90.88 85 THR A O 1
ATOM 677 N N . ASP A 1 86 ? -6.303 -3.795 24.989 1.00 93.06 86 ASP A N 1
ATOM 678 C CA . ASP A 1 86 ? -5.807 -4.976 24.280 1.00 93.06 86 ASP A CA 1
ATOM 679 C C . ASP A 1 86 ? -6.436 -5.083 22.881 1.00 93.06 86 ASP A C 1
ATOM 681 O O . ASP A 1 86 ? -5.728 -5.284 21.891 1.00 93.06 86 ASP A O 1
ATOM 685 N N . ALA A 1 87 ? -7.750 -4.860 22.767 1.00 90.75 87 ALA A N 1
ATOM 686 C CA . ALA A 1 87 ? -8.449 -4.850 21.485 1.00 90.75 87 ALA A CA 1
ATOM 687 C C . ALA A 1 87 ? -7.963 -3.715 20.570 1.00 90.75 87 ALA A C 1
ATOM 689 O O . ALA A 1 87 ? -7.729 -3.935 19.381 1.00 90.75 87 ALA A O 1
ATOM 690 N N . PHE A 1 88 ? -7.759 -2.511 21.115 1.00 89.06 88 PHE A N 1
ATOM 691 C CA . PHE A 1 88 ? -7.263 -1.375 20.339 1.00 89.06 88 PHE A CA 1
ATOM 692 C C . PHE A 1 88 ? -5.816 -1.563 19.868 1.00 89.06 88 PHE A C 1
ATOM 694 O O . PHE A 1 88 ? -5.502 -1.256 18.717 1.00 89.06 88 PHE A O 1
ATOM 701 N N . VAL A 1 89 ? -4.935 -2.085 20.725 1.00 92.06 89 VAL A N 1
ATOM 702 C CA . VAL A 1 89 ? -3.545 -2.395 20.359 1.00 92.06 89 VAL A CA 1
ATOM 703 C C . VAL A 1 89 ? -3.516 -3.474 19.282 1.00 92.06 89 VAL A C 1
ATOM 705 O O . VAL A 1 89 ? -2.834 -3.299 18.277 1.00 92.06 89 VAL A O 1
ATOM 708 N N . THR A 1 90 ? -4.313 -4.535 19.437 1.00 92.62 90 THR A N 1
ATOM 709 C CA . THR A 1 90 ? -4.428 -5.604 18.432 1.00 92.62 90 THR A CA 1
ATOM 710 C C . THR A 1 90 ? -4.877 -5.046 17.082 1.00 92.62 90 THR A C 1
ATOM 712 O O . THR A 1 90 ? -4.250 -5.330 16.065 1.00 92.62 90 THR A O 1
ATOM 715 N N . LEU A 1 91 ? -5.910 -4.194 17.067 1.00 90.94 91 LEU A N 1
ATOM 716 C CA . LEU A 1 91 ? -6.371 -3.526 15.848 1.00 90.94 91 LEU A CA 1
ATOM 717 C C . LEU A 1 91 ? -5.288 -2.632 15.235 1.00 90.94 91 LEU A C 1
ATOM 719 O O . LEU A 1 91 ? -5.090 -2.650 14.024 1.00 90.94 91 LEU A O 1
ATOM 723 N N . SER A 1 92 ? -4.577 -1.868 16.064 1.00 90.31 92 SER A N 1
ATOM 724 C CA . SER A 1 92 ? -3.513 -0.973 15.602 1.00 90.31 92 SER A CA 1
ATOM 725 C C . SER A 1 92 ? -2.378 -1.752 14.944 1.00 90.31 92 SER A C 1
ATOM 727 O O . SER A 1 92 ? -1.934 -1.370 13.865 1.00 90.31 92 SER A O 1
ATOM 729 N N . VAL A 1 93 ? -1.941 -2.857 15.552 1.00 93.00 93 VAL A N 1
ATOM 730 C CA . VAL A 1 93 ? -0.904 -3.734 14.991 1.00 93.00 93 VAL A CA 1
ATOM 731 C C . VAL A 1 93 ? -1.385 -4.375 13.691 1.00 93.00 93 VAL A C 1
ATOM 733 O O . VAL A 1 93 ? -0.675 -4.313 12.693 1.00 93.00 93 VAL A O 1
ATOM 736 N N . ALA A 1 94 ? -2.603 -4.923 13.666 1.00 90.69 94 ALA A N 1
ATOM 737 C CA . ALA A 1 94 ? -3.164 -5.533 12.461 1.00 90.69 94 ALA A CA 1
ATOM 738 C C . ALA A 1 94 ? -3.242 -4.533 11.292 1.00 90.69 94 ALA A C 1
ATOM 740 O O . ALA A 1 94 ? -2.912 -4.876 10.158 1.00 90.69 94 ALA A O 1
ATOM 741 N N . LEU A 1 95 ? -3.629 -3.282 11.568 1.00 90.12 95 LEU A N 1
ATOM 742 C CA . LEU A 1 95 ? -3.659 -2.215 10.568 1.00 90.12 95 LEU A CA 1
ATOM 743 C C . LEU A 1 95 ? -2.265 -1.849 10.051 1.00 90.12 95 LEU A C 1
ATOM 745 O O . LEU A 1 95 ? -2.121 -1.663 8.846 1.00 90.12 95 LEU A O 1
ATOM 749 N N . HIS A 1 96 ? -1.255 -1.764 10.923 1.00 90.31 96 HIS A N 1
ATOM 750 C CA . HIS A 1 96 ? 0.121 -1.482 10.494 1.00 90.31 96 HIS A CA 1
ATOM 751 C C . HIS A 1 96 ? 0.661 -2.600 9.602 1.00 90.31 96 HIS A C 1
ATOM 753 O O . HIS A 1 96 ? 1.117 -2.321 8.500 1.00 90.31 96 HIS A O 1
ATOM 759 N N . VAL A 1 97 ? 0.506 -3.862 10.011 1.00 90.81 97 VAL A N 1
ATOM 760 C CA . VAL 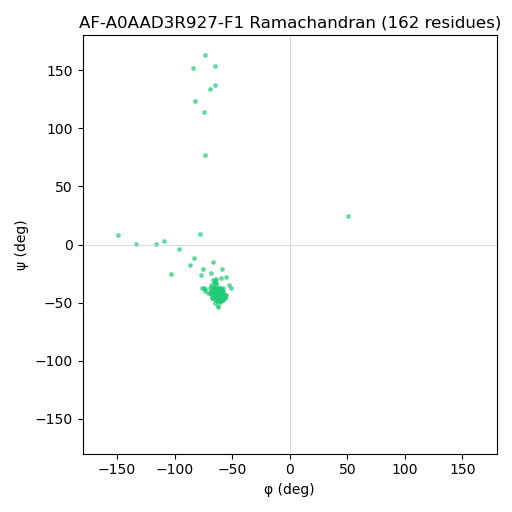A 1 97 ? 0.940 -5.019 9.209 1.00 90.81 97 VAL A CA 1
ATOM 761 C C . VAL A 1 97 ? 0.222 -5.059 7.857 1.00 90.81 97 VAL A C 1
ATOM 763 O O . VAL A 1 97 ? 0.826 -5.356 6.827 1.00 90.81 97 VAL A O 1
ATOM 766 N N . HIS A 1 98 ? -1.076 -4.746 7.830 1.00 89.00 98 HIS A N 1
ATOM 767 C CA . HIS A 1 98 ? -1.822 -4.651 6.578 1.00 89.00 98 HIS A CA 1
ATOM 768 C C . HIS A 1 98 ? -1.283 -3.534 5.670 1.00 89.00 98 HIS A C 1
ATOM 770 O O . HIS A 1 98 ? -1.137 -3.750 4.468 1.00 89.00 98 HIS A O 1
ATOM 776 N N . GLN A 1 99 ? -0.964 -2.364 6.229 1.00 88.94 99 GLN A N 1
ATOM 777 C CA . GLN A 1 99 ? -0.380 -1.250 5.479 1.00 88.94 99 GLN A CA 1
ATOM 778 C C . GLN A 1 99 ? 1.012 -1.583 4.934 1.00 88.94 99 GLN A C 1
ATOM 780 O O . GLN A 1 99 ? 1.257 -1.328 3.759 1.00 88.94 99 GLN A O 1
ATOM 785 N N . GLU A 1 100 ? 1.887 -2.190 5.738 1.00 91.38 100 GLU A N 1
ATOM 786 C CA . GLU A 1 100 ? 3.223 -2.630 5.310 1.00 91.38 100 GLU A CA 1
ATOM 787 C C . GLU A 1 100 ? 3.132 -3.606 4.135 1.00 91.38 100 GLU A C 1
ATOM 789 O O . GLU A 1 100 ? 3.738 -3.374 3.094 1.00 91.38 100 GLU A O 1
ATOM 794 N N . ARG A 1 101 ? 2.263 -4.620 4.226 1.00 90.19 101 ARG A N 1
ATOM 795 C CA . ARG A 1 101 ? 2.047 -5.570 3.124 1.00 90.19 101 ARG A CA 1
ATOM 796 C C . ARG A 1 101 ? 1.551 -4.883 1.846 1.00 90.19 101 ARG A C 1
ATOM 798 O O . ARG A 1 101 ? 1.916 -5.274 0.741 1.00 90.19 101 ARG A O 1
ATOM 805 N N . MET A 1 102 ? 0.687 -3.876 1.974 1.00 88.81 102 MET A N 1
ATOM 806 C CA . MET A 1 102 ? 0.201 -3.114 0.819 1.00 88.81 102 MET A CA 1
ATOM 807 C C . MET A 1 102 ? 1.307 -2.270 0.175 1.00 88.81 102 MET A C 1
ATOM 809 O O . MET A 1 102 ? 1.305 -2.124 -1.048 1.00 88.81 102 MET A O 1
ATOM 813 N N . LEU A 1 103 ? 2.237 -1.738 0.974 1.00 91.81 103 LEU A N 1
ATOM 814 C CA . LEU A 1 103 ? 3.416 -1.025 0.483 1.00 91.81 103 LEU A CA 1
ATOM 815 C C . LEU A 1 103 ? 4.375 -1.977 -0.237 1.00 91.81 103 LEU A C 1
ATOM 817 O O . LEU A 1 103 ? 4.731 -1.691 -1.374 1.00 91.81 103 LEU A O 1
ATOM 821 N N . GLU A 1 104 ? 4.677 -3.145 0.332 1.00 94.00 104 GLU A N 1
ATOM 822 C CA . GLU A 1 104 ? 5.512 -4.171 -0.320 1.00 94.00 104 GLU A CA 1
ATOM 823 C C . GLU A 1 104 ? 4.950 -4.574 -1.695 1.00 94.00 104 GLU A C 1
ATOM 825 O O . GLU A 1 104 ? 5.668 -4.667 -2.689 1.00 94.00 104 GLU A O 1
ATOM 830 N N . VAL A 1 105 ? 3.628 -4.763 -1.794 1.00 92.44 105 VAL A N 1
ATOM 831 C CA . VAL A 1 105 ? 2.970 -5.069 -3.076 1.00 92.44 105 VAL A CA 1
ATOM 832 C C . VAL A 1 105 ? 3.097 -3.913 -4.075 1.00 92.44 105 VAL A C 1
ATOM 834 O O . VAL A 1 105 ? 3.163 -4.156 -5.282 1.00 92.44 105 VAL A O 1
ATOM 837 N N . GLN A 1 106 ? 3.097 -2.659 -3.617 1.00 93.69 106 GLN A N 1
ATOM 838 C CA . GLN A 1 106 ? 3.340 -1.510 -4.493 1.00 93.69 106 GLN A CA 1
ATOM 839 C C . GLN A 1 106 ? 4.799 -1.442 -4.946 1.00 93.69 106 GLN A C 1
ATOM 841 O O . GLN A 1 106 ? 5.030 -1.205 -6.128 1.00 93.69 106 GLN A O 1
ATOM 846 N N . GLU A 1 107 ? 5.755 -1.700 -4.055 1.00 96.12 107 GLU A N 1
ATOM 847 C CA . GLU A 1 107 ? 7.186 -1.728 -4.376 1.00 96.12 107 GLU A CA 1
ATOM 848 C C . GLU A 1 107 ? 7.491 -2.782 -5.446 1.00 96.12 107 GLU A C 1
ATOM 850 O O . GLU A 1 107 ? 8.068 -2.450 -6.478 1.00 96.12 107 GLU A O 1
ATOM 855 N N . ILE A 1 108 ? 6.977 -4.007 -5.294 1.00 96.31 108 ILE A N 1
ATOM 856 C CA . ILE A 1 108 ? 7.135 -5.070 -6.305 1.00 96.31 108 ILE A CA 1
ATOM 857 C C . ILE A 1 108 ? 6.571 -4.634 -7.666 1.00 96.31 108 ILE A C 1
ATOM 859 O O . ILE A 1 108 ? 7.189 -4.856 -8.708 1.00 96.31 108 ILE A O 1
ATOM 863 N N . LYS A 1 109 ? 5.398 -3.986 -7.685 1.00 96.44 109 LYS A N 1
ATOM 864 C CA . LYS A 1 109 ? 4.799 -3.486 -8.935 1.00 96.44 109 LYS A CA 1
ATOM 865 C C . LYS A 1 109 ? 5.644 -2.397 -9.590 1.00 96.44 109 LYS A C 1
ATOM 867 O O . LYS A 1 109 ? 5.694 -2.345 -10.818 1.00 96.44 109 LYS A O 1
ATOM 872 N N . LEU A 1 110 ? 6.265 -1.527 -8.796 1.00 97.44 110 LEU A N 1
ATOM 873 C CA . LEU A 1 110 ? 7.166 -0.494 -9.299 1.00 97.44 110 LEU A CA 1
ATOM 874 C C . LEU A 1 110 ? 8.429 -1.124 -9.891 1.00 97.44 110 LEU A C 1
ATOM 876 O O . LEU A 1 110 ? 8.762 -0.819 -11.032 1.00 97.44 110 LEU A O 1
ATOM 880 N N . GLU A 1 111 ? 9.049 -2.082 -9.200 1.00 97.38 111 GLU A N 1
ATOM 881 C CA . GLU A 1 111 ? 10.212 -2.813 -9.722 1.00 97.38 111 GLU A CA 1
ATOM 882 C C . GLU A 1 111 ? 9.902 -3.534 -11.047 1.00 97.38 111 GLU A C 1
ATOM 884 O O . GLU A 1 111 ? 10.713 -3.548 -11.977 1.00 97.38 111 GLU A O 1
ATOM 889 N N . GLU A 1 112 ? 8.714 -4.132 -11.175 1.00 97.38 112 GLU A N 1
ATOM 890 C CA . GLU A 1 112 ? 8.270 -4.744 -12.431 1.00 97.38 112 GLU A CA 1
ATOM 891 C C . GLU A 1 112 ? 8.084 -3.719 -13.558 1.00 97.38 112 GLU A C 1
ATOM 893 O O .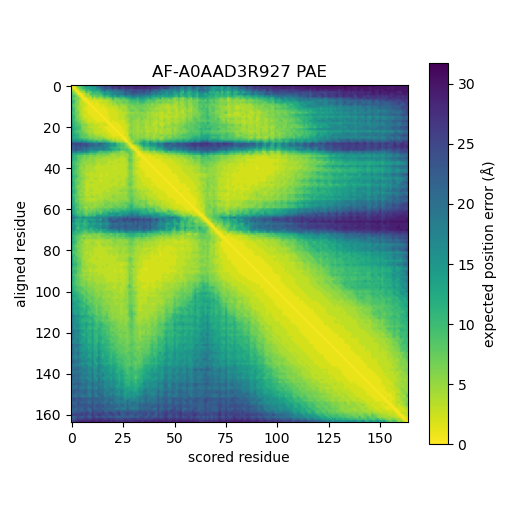 GLU A 1 112 ? 8.370 -4.021 -14.721 1.00 97.38 112 GLU A O 1
ATOM 898 N N . GLN A 1 113 ? 7.589 -2.518 -13.246 1.00 97.56 113 GLN A N 1
ATOM 899 C CA . GLN A 1 113 ? 7.461 -1.436 -14.223 1.00 97.56 113 GLN A CA 1
ATOM 900 C C . GLN A 1 113 ? 8.827 -0.909 -14.663 1.00 97.56 113 GLN A C 1
ATOM 902 O O . GLN A 1 113 ? 9.036 -0.724 -15.861 1.00 97.56 113 GLN A O 1
ATOM 907 N N . GLU A 1 114 ? 9.765 -0.734 -13.734 1.00 97.69 114 GLU A N 1
ATOM 908 C CA . GLU A 1 114 ? 11.134 -0.309 -14.037 1.00 97.69 114 GLU A CA 1
ATOM 909 C C . GLU A 1 114 ? 11.848 -1.311 -14.947 1.00 97.69 114 GLU A C 1
ATOM 911 O O . GLU A 1 114 ? 12.456 -0.917 -15.941 1.00 97.69 114 GLU A O 1
ATOM 916 N N . LYS A 1 115 ? 11.708 -2.618 -14.687 1.00 97.69 115 LYS A N 1
ATOM 917 C CA . LYS A 1 115 ? 12.261 -3.657 -15.574 1.00 97.69 115 LYS A CA 1
ATOM 918 C C . LYS A 1 115 ? 11.687 -3.572 -16.987 1.00 97.69 115 LYS A C 1
ATOM 920 O O . LYS A 1 115 ? 12.443 -3.619 -17.954 1.00 97.69 115 LYS A O 1
ATOM 925 N N . LYS A 1 116 ? 10.366 -3.401 -17.116 1.00 97.69 116 LYS A N 1
ATOM 926 C CA . LYS A 1 116 ? 9.707 -3.243 -18.425 1.00 97.69 116 LYS A CA 1
ATOM 927 C C . LYS A 1 116 ? 10.179 -1.989 -19.157 1.00 97.69 116 LYS A C 1
ATOM 929 O O . LYS A 1 116 ? 10.376 -2.043 -20.368 1.00 97.69 116 LYS A O 1
ATOM 934 N N . LEU A 1 117 ? 10.367 -0.879 -18.444 1.00 97.94 117 LEU A N 1
ATOM 935 C CA . LEU A 1 117 ? 10.919 0.348 -19.019 1.00 97.94 117 LEU A CA 1
ATOM 936 C C . LEU A 1 117 ? 12.354 0.129 -19.508 1.00 97.94 117 LEU A C 1
ATOM 938 O O . LEU A 1 117 ? 12.647 0.449 -20.656 1.00 97.94 117 LEU A O 1
ATOM 942 N N . GLY A 1 118 ? 13.208 -0.516 -18.710 1.00 97.69 118 GLY A N 1
ATOM 943 C CA . GLY A 1 118 ? 14.575 -0.845 -19.126 1.00 97.69 118 GLY A CA 1
ATOM 944 C C . GLY A 1 118 ? 14.628 -1.747 -20.368 1.00 97.69 118 GLY A C 1
ATOM 945 O O . GLY A 1 118 ? 15.441 -1.538 -21.268 1.00 97.69 118 GLY A O 1
ATOM 946 N N . GLU A 1 119 ? 13.724 -2.724 -20.482 1.00 97.75 119 GLU A N 1
ATOM 947 C CA . GLU A 1 119 ? 13.596 -3.544 -21.696 1.00 97.75 119 GLU A CA 1
ATOM 948 C C . GLU A 1 119 ? 13.182 -2.713 -22.920 1.00 97.75 119 GLU A C 1
ATOM 950 O O . GLU A 1 119 ? 13.718 -2.917 -24.015 1.00 97.75 119 GLU A O 1
ATOM 955 N N . GLN A 1 120 ? 12.256 -1.764 -22.750 1.00 97.94 120 GLN A N 1
ATOM 956 C CA . GLN A 1 120 ? 11.841 -0.849 -23.817 1.00 97.94 120 GLN A CA 1
ATOM 957 C C . GLN A 1 120 ? 12.987 0.064 -24.261 1.00 97.94 120 GLN A C 1
ATOM 959 O O . GLN A 1 120 ? 13.201 0.213 -25.464 1.00 97.94 120 GLN A O 1
ATOM 964 N N . GLU A 1 121 ? 13.764 0.609 -23.326 1.00 98.06 121 GLU A N 1
ATOM 965 C CA . GLU A 1 121 ? 14.939 1.437 -23.624 1.00 98.06 121 GLU A CA 1
ATOM 966 C C . GLU A 1 121 ? 15.986 0.667 -24.440 1.00 98.06 121 GLU A C 1
ATOM 968 O O . GLU A 1 121 ? 16.493 1.171 -25.444 1.00 98.06 121 GLU A O 1
ATOM 973 N N . ILE A 1 122 ? 16.258 -0.593 -24.086 1.00 98.19 122 ILE A N 1
ATOM 974 C CA . ILE A 1 122 ? 17.183 -1.448 -24.847 1.00 98.19 122 ILE A CA 1
ATOM 975 C C . ILE A 1 122 ? 16.674 -1.684 -26.277 1.00 98.19 122 ILE A C 1
ATOM 977 O O . ILE A 1 122 ? 17.464 -1.675 -27.230 1.00 98.19 122 ILE A O 1
ATOM 981 N N . GLN A 1 123 ? 15.368 -1.910 -26.451 1.00 98.00 123 GLN A N 1
ATOM 982 C CA . GLN A 1 123 ? 14.775 -2.098 -27.778 1.00 98.00 123 GLN A CA 1
ATOM 983 C C . GLN A 1 123 ? 14.837 -0.819 -28.615 1.00 98.00 123 GLN A C 1
ATOM 985 O O . GLN A 1 123 ? 15.189 -0.895 -29.794 1.00 98.00 123 GLN A O 1
ATOM 990 N N . LEU A 1 124 ? 14.562 0.340 -28.013 1.00 98.25 124 LEU A N 1
ATOM 991 C CA . LEU A 1 124 ? 14.683 1.641 -28.671 1.00 98.25 124 LEU A CA 1
ATOM 992 C C . LEU A 1 124 ? 16.123 1.896 -29.121 1.00 98.25 124 LEU A C 1
ATOM 994 O O . LEU A 1 124 ? 16.353 2.107 -30.309 1.00 98.25 124 LEU A O 1
ATOM 998 N N . ALA A 1 125 ? 17.111 1.711 -28.243 1.00 98.06 125 ALA A N 1
ATOM 999 C CA . ALA A 1 125 ? 18.526 1.864 -28.594 1.00 98.06 125 ALA A CA 1
ATOM 1000 C C . ALA A 1 125 ? 18.977 0.902 -29.716 1.00 98.06 125 ALA A C 1
ATOM 1002 O O . ALA A 1 125 ? 19.900 1.177 -30.489 1.00 98.06 125 ALA A O 1
ATOM 1003 N N . LYS A 1 126 ? 18.347 -0.275 -29.826 1.00 98.25 126 LYS A N 1
ATOM 1004 C CA . LYS A 1 126 ? 18.587 -1.206 -30.938 1.00 98.25 126 LYS A CA 1
ATOM 1005 C C . LYS A 1 126 ? 17.951 -0.723 -32.242 1.00 98.25 126 LYS A C 1
ATOM 1007 O O . LYS A 1 126 ? 18.546 -0.928 -33.299 1.00 98.25 126 LYS A O 1
ATOM 1012 N N . GLN A 1 127 ? 16.761 -0.131 -32.184 1.00 97.69 127 GLN A N 1
ATOM 1013 C CA . GLN A 1 127 ? 16.120 0.479 -33.349 1.00 97.69 127 GLN A CA 1
ATOM 1014 C C . GLN A 1 127 ? 16.915 1.687 -33.845 1.00 97.69 127 GLN A C 1
ATOM 1016 O O . GLN A 1 127 ? 17.214 1.741 -35.032 1.00 97.69 127 GLN A O 1
ATOM 1021 N N . GLU A 1 128 ? 17.350 2.573 -32.950 1.00 98.00 128 GLU A N 1
ATOM 1022 C CA . GLU A 1 128 ? 18.176 3.739 -33.288 1.00 98.00 128 GLU A CA 1
ATOM 1023 C C . GLU A 1 128 ? 19.459 3.339 -34.020 1.00 98.00 128 GLU A C 1
ATOM 1025 O O . GLU A 1 128 ? 19.756 3.872 -35.084 1.00 98.00 128 GLU A O 1
ATOM 1030 N N . ARG A 1 129 ? 20.177 2.316 -33.532 1.00 98.00 129 ARG A N 1
ATOM 1031 C CA . ARG A 1 129 ? 21.378 1.811 -34.223 1.00 98.00 129 ARG A CA 1
ATOM 1032 C C . ARG A 1 129 ? 21.093 1.264 -35.620 1.00 98.00 129 ARG A C 1
ATOM 1034 O O . ARG A 1 129 ? 21.914 1.430 -36.513 1.00 98.00 129 ARG A O 1
ATOM 1041 N N . ARG A 1 130 ? 19.950 0.599 -35.813 1.00 98.00 130 ARG A N 1
ATOM 1042 C CA . ARG A 1 130 ? 19.550 0.093 -37.136 1.00 98.00 130 ARG A CA 1
ATOM 1043 C C . ARG A 1 130 ? 19.201 1.224 -38.094 1.00 98.00 130 ARG A C 1
ATOM 1045 O O . ARG A 1 130 ? 19.497 1.097 -39.274 1.00 98.00 130 ARG A O 1
ATOM 1052 N N . LEU A 1 131 ? 18.563 2.282 -37.595 1.00 97.88 131 LEU A N 1
ATOM 1053 C CA . LEU A 1 131 ? 18.252 3.464 -38.393 1.00 97.88 131 LEU A CA 1
ATOM 1054 C C . LEU A 1 131 ? 19.534 4.190 -38.801 1.00 97.88 131 LEU A C 1
ATOM 1056 O O . LEU A 1 131 ? 19.707 4.433 -39.987 1.00 97.88 131 LEU A O 1
ATOM 1060 N N . ALA A 1 132 ? 20.474 4.397 -37.875 1.00 98.00 132 ALA A N 1
ATOM 1061 C CA . ALA A 1 132 ? 21.778 4.983 -38.192 1.00 98.00 132 ALA A CA 1
ATOM 1062 C C . ALA A 1 132 ? 22.526 4.180 -39.277 1.00 98.00 132 ALA A C 1
ATOM 1064 O O . ALA A 1 132 ? 23.019 4.742 -40.247 1.00 98.00 132 ALA A O 1
ATOM 1065 N N . GLU A 1 133 ? 22.526 2.844 -39.189 1.00 98.12 133 GLU A N 1
ATOM 1066 C CA . GLU A 1 133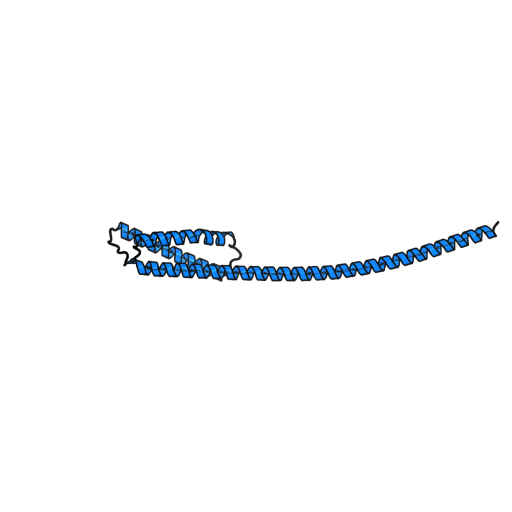 ? 23.140 1.994 -40.221 1.00 98.12 133 GLU A CA 1
ATOM 1067 C C . GLU A 1 133 ? 22.426 2.100 -41.586 1.00 98.12 133 GLU A C 1
ATOM 1069 O O . GLU A 1 133 ? 23.042 1.921 -42.638 1.00 98.12 133 GLU A O 1
ATOM 1074 N N . GLN A 1 134 ? 21.113 2.352 -41.599 1.00 97.38 134 GLN A N 1
ATOM 1075 C CA . GLN A 1 134 ? 20.369 2.603 -42.836 1.00 97.38 134 GLN A CA 1
ATOM 1076 C C . GLN A 1 134 ? 20.673 3.987 -43.418 1.00 97.38 134 GLN A 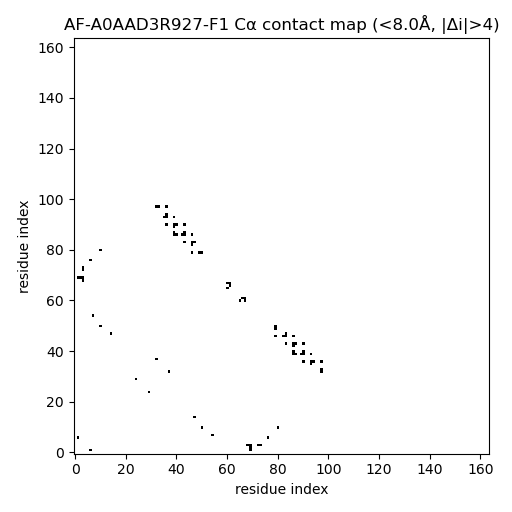C 1
ATOM 1078 O O . GLN A 1 134 ? 20.812 4.096 -44.635 1.00 97.38 134 GLN A O 1
ATOM 1083 N N . GLU A 1 135 ? 20.803 5.011 -42.576 1.00 97.56 135 GLU A N 1
ATOM 1084 C CA . GLU A 1 135 ? 21.195 6.366 -42.977 1.00 97.56 135 GLU A CA 1
ATOM 1085 C C . GLU A 1 135 ? 22.601 6.383 -43.595 1.00 97.56 135 GLU A C 1
ATOM 1087 O O . GLU A 1 135 ? 22.791 6.960 -44.668 1.00 97.56 135 GLU A O 1
ATOM 1092 N N . ASP A 1 136 ? 23.560 5.663 -43.005 1.00 97.94 136 ASP A N 1
ATOM 1093 C CA . ASP A 1 136 ? 24.915 5.523 -43.558 1.00 97.94 136 ASP A CA 1
ATOM 1094 C C . ASP A 1 136 ? 24.894 4.877 -44.956 1.00 97.94 136 ASP A C 1
ATOM 1096 O O . ASP A 1 136 ? 25.539 5.358 -45.889 1.00 97.94 136 ASP A O 1
ATOM 1100 N N . LYS A 1 137 ? 24.103 3.808 -45.135 1.00 97.94 137 LYS A N 1
ATOM 1101 C CA . LYS A 1 137 ? 23.954 3.126 -46.436 1.00 97.94 137 LYS A CA 1
ATOM 1102 C C . LYS A 1 137 ? 23.292 4.007 -47.489 1.00 97.94 137 LYS A C 1
ATOM 1104 O O . LYS A 1 137 ? 23.662 3.929 -48.658 1.00 97.94 137 LYS A O 1
ATOM 1109 N N . LEU A 1 138 ? 22.296 4.802 -47.100 1.00 97.56 138 LEU A N 1
ATOM 1110 C CA . LEU A 1 138 ? 21.654 5.756 -48.005 1.00 97.56 138 LEU A CA 1
ATOM 1111 C C . LEU A 1 138 ? 22.643 6.835 -48.442 1.00 97.56 138 LEU A C 1
ATOM 1113 O O . LEU A 1 138 ? 22.742 7.105 -49.633 1.00 97.56 138 LEU A O 1
ATOM 1117 N N . THR A 1 139 ? 23.435 7.358 -47.507 1.00 97.06 139 THR A N 1
ATOM 1118 C CA . THR A 1 139 ? 24.484 8.345 -47.798 1.00 97.06 139 THR A CA 1
ATOM 1119 C C . THR A 1 139 ? 25.511 7.787 -48.791 1.00 97.06 139 THR A C 1
ATOM 1121 O O . THR A 1 139 ? 25.861 8.442 -49.770 1.00 97.06 139 THR A O 1
ATOM 1124 N N . GLU A 1 140 ? 25.950 6.535 -48.611 1.00 97.44 140 GLU A N 1
ATOM 1125 C CA . GLU A 1 140 ? 26.856 5.875 -49.562 1.00 97.44 140 GLU A CA 1
ATOM 1126 C C . GLU A 1 140 ? 26.217 5.707 -50.954 1.00 97.44 140 GLU A C 1
ATOM 1128 O O . GLU A 1 140 ? 26.876 5.904 -51.979 1.00 97.44 140 GLU A O 1
ATOM 1133 N N . GLN A 1 141 ? 24.927 5.364 -51.016 1.00 97.25 141 GLN A N 1
ATOM 1134 C CA . GLN A 1 141 ? 24.200 5.269 -52.285 1.00 97.25 141 GLN A CA 1
ATOM 1135 C C . GLN A 1 141 ? 24.064 6.626 -52.984 1.00 97.25 141 GLN A C 1
ATOM 1137 O O . GLN A 1 141 ? 24.227 6.683 -54.205 1.00 97.25 141 GLN A O 1
ATOM 1142 N N . GLU A 1 142 ? 23.804 7.702 -52.240 1.00 97.56 142 GLU A N 1
ATOM 1143 C CA . GLU A 1 142 ? 23.750 9.071 -52.766 1.00 97.56 142 GLU A CA 1
ATOM 1144 C C . GLU A 1 142 ? 25.101 9.493 -53.364 1.00 97.56 142 GLU A C 1
ATOM 1146 O O . GLU A 1 142 ? 25.150 9.959 -54.505 1.00 97.56 142 GLU A O 1
ATOM 1151 N N . ASP A 1 143 ? 26.209 9.223 -52.667 1.00 97.31 143 ASP A N 1
ATOM 1152 C CA . ASP A 1 143 ? 27.567 9.480 -53.164 1.00 97.31 143 ASP A CA 1
ATOM 1153 C C . ASP A 1 143 ? 27.866 8.714 -54.466 1.00 97.31 143 ASP A C 1
ATOM 1155 O O . ASP A 1 143 ? 28.472 9.246 -55.408 1.00 97.31 143 ASP A O 1
ATOM 1159 N N . ILE A 1 144 ? 27.457 7.443 -54.541 1.00 97.38 144 ILE A N 1
ATOM 1160 C CA . ILE A 1 144 ? 27.614 6.623 -55.750 1.00 97.38 144 ILE A CA 1
ATOM 1161 C C . ILE A 1 144 ? 26.793 7.209 -56.900 1.00 97.38 144 ILE A C 1
ATOM 1163 O O . ILE A 1 144 ? 27.317 7.340 -58.011 1.00 97.38 144 ILE A O 1
ATOM 1167 N N . LEU A 1 145 ? 25.533 7.570 -56.645 1.00 96.94 145 LEU A N 1
ATOM 1168 C CA . LEU A 1 145 ? 24.640 8.152 -57.643 1.00 96.94 145 LEU A CA 1
ATOM 1169 C C . LEU A 1 145 ? 25.238 9.443 -58.214 1.00 96.94 145 LEU A C 1
ATOM 1171 O O . LEU A 1 145 ? 25.379 9.562 -59.431 1.00 96.94 145 LEU A O 1
ATOM 1175 N N . GLN A 1 146 ? 25.714 10.342 -57.350 1.00 96.81 146 GLN A N 1
ATOM 1176 C CA . GLN A 1 146 ? 26.327 11.607 -57.756 1.00 96.81 146 GLN A CA 1
ATOM 1177 C C . GLN A 1 146 ? 27.574 11.399 -58.636 1.00 96.81 146 GLN A C 1
ATOM 1179 O O . GLN A 1 146 ? 27.805 12.125 -59.613 1.00 96.81 146 GLN A O 1
ATOM 1184 N N . ARG A 1 147 ? 28.384 10.369 -58.343 1.00 96.62 147 ARG A N 1
ATOM 1185 C CA . ARG A 1 147 ? 29.529 9.991 -59.192 1.00 96.62 147 ARG A CA 1
ATOM 1186 C C . ARG A 1 147 ? 29.096 9.447 -60.551 1.00 96.62 147 ARG A C 1
ATOM 1188 O O . ARG A 1 147 ? 29.772 9.723 -61.542 1.00 96.62 147 ARG A O 1
ATOM 1195 N N . VAL A 1 148 ? 28.029 8.651 -60.609 1.00 96.31 148 VAL A N 1
ATOM 1196 C CA . VAL A 1 148 ? 27.493 8.109 -61.868 1.00 96.31 148 VAL A CA 1
ATOM 1197 C C . VAL A 1 148 ? 26.915 9.229 -62.729 1.00 96.31 148 VAL A C 1
ATOM 1199 O O . VAL A 1 148 ? 27.253 9.307 -63.907 1.00 96.31 148 VAL A O 1
ATOM 1202 N N . GLU A 1 149 ? 26.135 10.137 -62.143 1.00 96.06 149 GLU A N 1
ATOM 1203 C CA . GLU A 1 149 ? 25.599 11.315 -62.836 1.00 96.06 149 GLU A CA 1
ATOM 1204 C C . GLU A 1 149 ? 26.718 12.175 -63.432 1.00 96.06 149 GLU A C 1
ATOM 1206 O O . GLU A 1 149 ? 26.682 12.516 -64.613 1.00 96.06 149 GLU A O 1
ATOM 1211 N N . SER A 1 150 ? 27.772 12.442 -62.654 1.00 94.81 150 SER A N 1
ATOM 1212 C CA . SER A 1 150 ? 28.934 13.202 -63.132 1.00 94.81 150 SER A CA 1
ATOM 1213 C C . SER A 1 150 ? 29.649 12.513 -64.302 1.00 94.81 150 SER A C 1
ATOM 1215 O O . SER A 1 150 ? 30.113 13.172 -65.231 1.00 94.81 150 SER A O 1
ATOM 1217 N N . LYS A 1 151 ? 29.763 11.177 -64.282 1.00 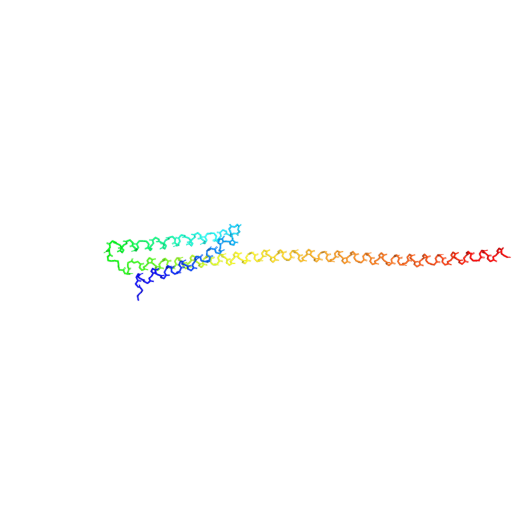95.75 151 LYS A N 1
ATOM 1218 C CA . LYS A 1 151 ? 30.337 10.416 -65.405 1.00 95.75 151 LYS A CA 1
ATOM 1219 C C . LYS A 1 151 ? 29.464 10.516 -66.653 1.00 95.75 151 LYS A C 1
ATOM 1221 O O . LYS A 1 151 ? 30.002 10.756 -67.730 1.00 95.75 151 LYS A O 1
ATOM 1226 N N . LEU A 1 152 ? 28.148 10.381 -66.500 1.00 94.50 152 LEU A N 1
ATOM 1227 C CA . LEU A 1 152 ? 27.198 10.461 -67.608 1.00 94.50 152 LEU A CA 1
ATOM 1228 C C . LEU A 1 152 ? 27.192 11.854 -68.258 1.00 94.50 152 LEU A C 1
ATOM 1230 O O . LEU A 1 152 ? 27.148 11.955 -69.486 1.00 94.50 152 LEU A O 1
ATOM 1234 N N . ASP A 1 153 ? 27.289 12.924 -67.461 1.00 93.94 153 ASP A N 1
ATOM 1235 C CA . ASP A 1 153 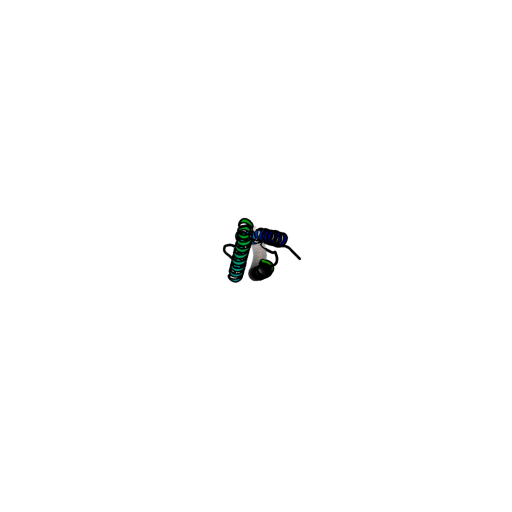? 27.413 14.296 -67.975 1.00 93.94 153 ASP A CA 1
ATOM 1236 C C . ASP A 1 153 ? 28.707 14.474 -68.784 1.00 93.94 153 ASP A C 1
ATOM 1238 O O . ASP A 1 153 ? 28.689 14.975 -69.910 1.00 93.94 153 ASP A O 1
ATOM 1242 N N . ASN A 1 154 ? 29.833 13.977 -68.261 1.00 92.25 154 ASN A N 1
ATOM 1243 C CA . ASN A 1 154 ? 31.117 14.022 -68.961 1.00 92.25 154 ASN A CA 1
ATOM 1244 C C . ASN A 1 154 ? 31.095 13.244 -70.287 1.00 92.25 154 ASN A C 1
ATOM 1246 O O . ASN A 1 154 ? 31.580 13.750 -71.300 1.00 92.25 154 ASN A O 1
ATOM 1250 N N . GLU A 1 155 ? 30.527 12.035 -70.302 1.00 92.44 155 GLU A N 1
ATOM 1251 C CA . GLU A 1 155 ? 30.378 11.224 -71.518 1.00 92.44 155 GLU A CA 1
ATOM 1252 C C . GLU A 1 155 ? 29.474 11.909 -72.546 1.00 92.44 155 GLU A C 1
ATOM 1254 O O . GLU A 1 155 ? 29.819 11.978 -73.727 1.00 92.44 155 GLU A O 1
ATOM 1259 N N . SER A 1 156 ? 28.357 12.482 -72.093 1.00 89.94 156 SER A N 1
ATOM 1260 C CA . SER A 1 156 ? 27.441 13.239 -72.949 1.00 89.94 156 SER A CA 1
ATOM 1261 C C . SER A 1 156 ? 28.157 14.425 -73.595 1.00 89.94 156 SER A C 1
ATOM 1263 O O . SER A 1 156 ? 28.098 14.598 -74.812 1.00 89.94 156 SER A O 1
ATOM 1265 N N . ARG A 1 157 ? 28.904 15.212 -72.811 1.00 90.94 157 ARG A N 1
ATOM 1266 C CA . ARG A 1 157 ? 29.701 16.340 -73.322 1.00 90.94 157 ARG A CA 1
ATOM 1267 C C . ARG A 1 157 ? 30.760 15.888 -74.326 1.00 90.94 157 ARG A C 1
ATOM 1269 O O . ARG A 1 157 ? 30.897 16.520 -75.370 1.00 90.94 157 ARG A O 1
ATOM 1276 N N . ALA A 1 158 ? 31.466 14.792 -74.049 1.00 88.44 158 ALA A N 1
ATOM 1277 C CA . ALA A 1 158 ? 32.457 14.235 -74.967 1.00 88.44 158 ALA A CA 1
ATOM 1278 C C . ALA A 1 158 ? 31.829 13.803 -76.303 1.00 88.44 158 ALA A C 1
ATOM 1280 O O . ALA A 1 158 ? 32.377 14.113 -77.359 1.00 88.44 158 ALA A O 1
ATOM 1281 N N . TYR A 1 159 ? 30.663 13.150 -76.272 1.00 87.81 159 TYR A N 1
ATOM 1282 C CA . TYR A 1 159 ? 29.932 12.749 -77.475 1.00 87.81 159 TYR A CA 1
ATOM 1283 C C . TYR A 1 159 ? 29.555 13.951 -78.355 1.00 87.81 159 TYR A C 1
ATOM 1285 O O . TYR A 1 159 ? 29.809 13.934 -79.560 1.00 87.81 159 TYR A O 1
ATOM 1293 N N . TYR A 1 160 ? 29.024 15.026 -77.760 1.00 81.81 160 TYR A N 1
ATOM 1294 C CA . TYR A 1 160 ? 28.691 16.247 -78.504 1.00 81.81 160 TYR A CA 1
ATOM 1295 C C . TYR A 1 160 ? 29.923 16.944 -79.103 1.00 81.81 160 TYR A C 1
ATOM 1297 O O . TYR A 1 160 ? 29.825 17.485 -80.201 1.00 81.81 160 TYR A O 1
ATOM 1305 N N . CYS A 1 161 ? 31.086 16.895 -78.443 1.00 77.56 161 CYS A N 1
ATOM 1306 C CA . CYS A 1 161 ? 32.328 17.469 -78.977 1.00 77.56 161 CYS A CA 1
ATOM 1307 C C . CYS A 1 161 ? 32.890 16.724 -80.198 1.00 77.56 161 CYS A C 1
ATOM 1309 O O . CYS A 1 161 ? 33.633 17.322 -80.965 1.00 77.56 161 CYS A O 1
ATOM 1311 N N . VAL A 1 162 ? 32.580 15.436 -80.375 1.00 81.75 162 VAL A N 1
ATOM 1312 C CA . VAL A 1 162 ? 33.086 14.627 -81.504 1.00 81.75 162 VAL A CA 1
ATOM 1313 C C . VAL A 1 162 ? 32.202 14.756 -82.756 1.00 81.75 162 VAL A C 1
ATOM 1315 O O . VAL A 1 162 ? 32.641 14.423 -83.853 1.00 81.75 162 VAL A O 1
ATOM 1318 N N . LEU A 1 163 ? 30.963 15.235 -82.613 1.00 74.69 163 LEU A N 1
ATOM 1319 C CA . LEU A 1 163 ? 29.994 15.372 -83.709 1.00 74.69 163 LEU A CA 1
ATOM 1320 C C . LEU A 1 163 ? 29.925 16.776 -84.343 1.00 74.69 163 LEU A C 1
ATOM 1322 O O . LEU A 1 163 ? 29.168 16.954 -85.299 1.00 74.69 163 LEU A O 1
ATOM 1326 N N . GLN A 1 164 ? 30.670 17.756 -83.821 1.00 56.50 164 GLN A N 1
ATOM 1327 C CA . GLN A 1 164 ? 30.839 19.103 -84.394 1.00 56.50 164 GLN A CA 1
ATOM 1328 C C . GLN A 1 164 ? 32.123 19.199 -85.217 1.00 56.50 164 GLN A C 1
ATOM 1330 O O . GLN A 1 164 ? 32.081 19.904 -86.250 1.00 56.50 164 GLN A O 1
#

Solvent-accessible surface area (backbone atoms only — not comparable to full-atom values): 8978 Å² total; per-residue (Å²): 135,82,46,53,85,51,51,54,59,51,51,51,53,52,53,59,61,48,49,62,61,53,50,52,54,53,73,79,33,81,90,71,65,51,71,64,35,52,52,23,49,52,50,35,50,54,47,52,51,53,51,52,52,53,53,48,54,53,53,52,42,54,72,68,70,48,89,77,56,46,76,78,48,44,66,59,50,52,52,47,54,47,49,48,46,54,27,50,50,49,30,52,51,36,48,49,56,53,50,52,54,54,49,52,56,48,52,55,53,47,54,54,48,52,52,53,50,53,54,49,51,56,50,50,58,52,50,52,54,53,49,52,57,49,50,54,53,49,51,53,49,51,56,50,49,55,54,51,53,54,48,52,52,52,51,51,53,53,54,58,64,74,75,110